Protein AF-A0A0Q7I821-F1 (afdb_monomer)

Structure (mmCIF, N/CA/C/O backbone):
data_AF-A0A0Q7I821-F1
#
_entry.id   AF-A0A0Q7I821-F1
#
loop_
_atom_site.group_PDB
_atom_site.id
_atom_site.type_symbol
_atom_site.label_atom_id
_atom_site.label_alt_id
_atom_site.label_comp_id
_atom_site.label_asym_id
_atom_site.label_entity_id
_atom_site.label_seq_id
_atom_site.pdbx_PDB_ins_code
_atom_site.Cartn_x
_atom_site.Cartn_y
_atom_site.Cartn_z
_atom_site.occupancy
_atom_site.B_iso_or_equiv
_atom_site.auth_seq_id
_atom_site.auth_comp_id
_atom_site.auth_asym_id
_atom_site.auth_atom_id
_atom_site.pdbx_PDB_model_num
ATOM 1 N N . MET A 1 1 ? 14.117 13.784 -0.587 1.00 78.44 1 MET A N 1
ATOM 2 C CA . MET A 1 1 ? 13.977 12.357 -0.219 1.00 78.44 1 MET A CA 1
ATOM 3 C C . MET A 1 1 ? 13.022 11.740 -1.223 1.00 78.44 1 MET A C 1
ATOM 5 O O . MET A 1 1 ? 12.094 12.443 -1.595 1.00 78.44 1 MET A O 1
ATOM 9 N N . ARG A 1 2 ? 13.264 10.516 -1.705 1.00 89.69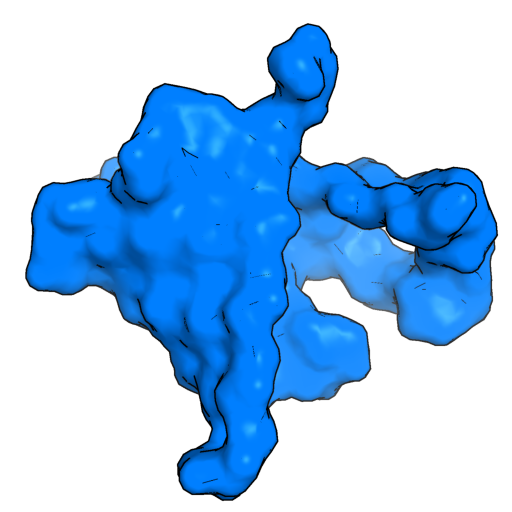 2 ARG A N 1
ATOM 10 C CA . ARG A 1 2 ? 12.345 9.839 -2.639 1.00 89.69 2 ARG A CA 1
ATOM 11 C C . ARG A 1 2 ? 10.942 9.756 -2.030 1.00 89.69 2 ARG A C 1
ATOM 13 O O . ARG A 1 2 ? 10.842 9.464 -0.843 1.00 89.69 2 ARG A O 1
ATOM 20 N N . ASP A 1 3 ? 9.908 10.010 -2.829 1.00 92.06 3 ASP A N 1
ATOM 21 C CA . ASP A 1 3 ? 8.508 10.020 -2.390 1.00 92.06 3 ASP A CA 1
ATOM 22 C C . ASP A 1 3 ? 7.649 9.163 -3.336 1.00 92.06 3 ASP A C 1
ATOM 24 O O . ASP A 1 3 ? 7.783 9.227 -4.559 1.00 92.06 3 ASP A O 1
ATOM 28 N N . SER A 1 4 ? 6.782 8.342 -2.757 1.00 93.25 4 SER A N 1
ATOM 29 C CA . SER A 1 4 ? 5.859 7.450 -3.456 1.00 93.25 4 SER A CA 1
ATOM 30 C C . SER A 1 4 ? 4.511 7.518 -2.758 1.00 93.25 4 SER A C 1
ATOM 32 O O . SER A 1 4 ? 4.463 7.372 -1.536 1.00 93.25 4 SER A O 1
ATOM 34 N N . ARG A 1 5 ? 3.430 7.697 -3.517 1.00 96.00 5 ARG A N 1
ATOM 35 C CA . ARG A 1 5 ? 2.078 7.831 -2.960 1.00 96.00 5 ARG A CA 1
ATOM 36 C C . ARG A 1 5 ? 1.163 6.765 -3.513 1.00 96.00 5 ARG A C 1
ATOM 38 O O . ARG A 1 5 ? 1.258 6.389 -4.682 1.00 96.00 5 ARG A O 1
ATOM 45 N N . TYR A 1 6 ? 0.257 6.327 -2.656 1.00 96.00 6 TYR A N 1
ATOM 46 C CA . TYR A 1 6 ? -0.607 5.195 -2.917 1.00 96.00 6 TYR A CA 1
ATOM 47 C C . TYR A 1 6 ? -2.063 5.603 -2.709 1.00 96.00 6 TYR A C 1
ATOM 49 O O . TYR A 1 6 ? -2.367 6.331 -1.765 1.00 96.00 6 TYR A O 1
ATOM 57 N N . SER A 1 7 ? -2.945 5.136 -3.590 1.00 97.19 7 SER A N 1
ATOM 58 C CA . SER A 1 7 ? -4.386 5.139 -3.336 1.00 97.19 7 SER A CA 1
ATOM 59 C C . SER A 1 7 ? -4.693 3.910 -2.502 1.00 97.19 7 SER A C 1
ATOM 61 O O . SER A 1 7 ? -4.378 2.807 -2.947 1.00 97.19 7 SER A O 1
ATOM 63 N N . VAL A 1 8 ? -5.245 4.090 -1.304 1.00 96.38 8 VAL A N 1
ATOM 64 C CA . VAL A 1 8 ? -5.610 2.993 -0.403 1.00 96.38 8 VAL A CA 1
ATOM 65 C C . VAL A 1 8 ? -7.115 3.027 -0.201 1.00 96.38 8 VAL A C 1
ATOM 67 O O . VAL A 1 8 ? -7.664 4.058 0.184 1.00 96.38 8 VAL A O 1
ATOM 70 N N . GLU A 1 9 ? -7.780 1.914 -0.485 1.00 96.81 9 GLU A N 1
ATOM 71 C CA . GLU A 1 9 ? -9.238 1.838 -0.521 1.00 96.81 9 GLU A CA 1
ATOM 72 C C . GLU A 1 9 ? -9.749 0.453 -0.122 1.00 96.81 9 GLU A C 1
ATOM 74 O O . GLU A 1 9 ? -9.042 -0.553 -0.234 1.00 96.81 9 GLU A O 1
ATOM 79 N N . MET A 1 10 ? -11.000 0.408 0.339 1.00 97.25 10 MET A N 1
ATOM 80 C CA . MET A 1 10 ? -11.713 -0.856 0.499 1.00 97.25 10 MET A CA 1
ATOM 81 C C . MET A 1 10 ? -12.066 -1.419 -0.879 1.00 97.25 10 MET A C 1
ATOM 83 O O . MET A 1 10 ? -12.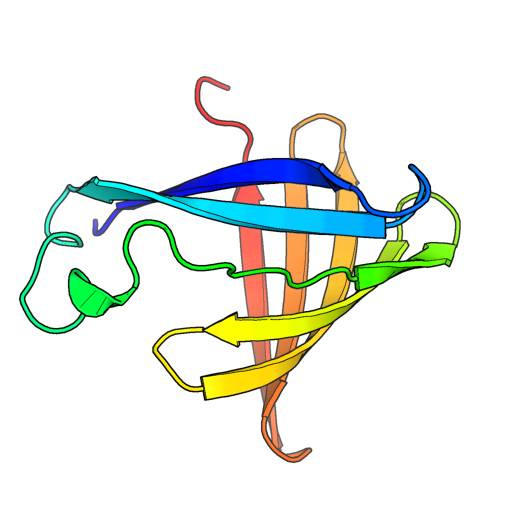510 -0.687 -1.762 1.00 97.25 10 MET A O 1
ATOM 87 N N . CYS A 1 11 ? -11.897 -2.723 -1.057 1.00 96.56 11 CYS A N 1
ATOM 88 C CA . CYS A 1 11 ? -12.083 -3.418 -2.326 1.00 96.56 11 CYS A CA 1
ATOM 89 C C . CYS A 1 11 ? -12.702 -4.811 -2.121 1.00 96.56 11 CYS A C 1
ATOM 91 O O . CYS A 1 11 ? -13.055 -5.199 -1.004 1.00 96.56 11 CYS A O 1
ATOM 93 N N . GLY A 1 12 ? -12.850 -5.573 -3.211 1.00 93.12 12 GLY A N 1
ATOM 94 C CA . GLY A 1 12 ? -13.375 -6.938 -3.175 1.00 93.12 12 GLY A CA 1
ATOM 95 C C . GLY A 1 12 ? -14.816 -6.994 -2.665 1.00 93.12 12 GLY A C 1
ATOM 96 O O . GLY A 1 12 ? -15.720 -6.430 -3.279 1.00 93.12 12 GLY A O 1
ATOM 97 N N . ASP A 1 13 ? -15.021 -7.671 -1.536 1.00 94.31 13 ASP A N 1
ATOM 98 C CA . ASP A 1 13 ? -16.318 -7.764 -0.851 1.00 94.31 13 ASP A CA 1
ATOM 99 C C . ASP A 1 13 ? -16.686 -6.525 -0.008 1.00 94.31 13 ASP A C 1
ATOM 101 O O . ASP A 1 13 ? -17.725 -6.508 0.653 1.00 94.31 13 ASP A O 1
ATOM 105 N N . GLY A 1 14 ? -15.850 -5.483 -0.037 1.00 95.75 14 GLY A N 1
ATOM 106 C CA . GLY A 1 14 ? -16.023 -4.255 0.738 1.00 95.75 14 GLY A CA 1
ATOM 107 C C . GLY A 1 14 ? -15.359 -4.284 2.117 1.00 95.75 14 GLY A C 1
ATOM 108 O O . GLY A 1 14 ? -15.410 -3.279 2.822 1.00 95.75 14 GLY A O 1
ATOM 109 N N . THR A 1 15 ? -14.723 -5.395 2.501 1.00 96.56 15 THR A N 1
ATOM 110 C CA . THR A 1 15 ? -13.949 -5.519 3.752 1.00 96.56 15 THR A CA 1
ATOM 111 C C . THR A 1 15 ? -12.449 -5.674 3.516 1.00 96.56 15 THR A C 1
ATOM 113 O O . THR A 1 15 ? -11.647 -5.481 4.433 1.00 96.56 15 THR A O 1
ATOM 116 N N . GLN A 1 16 ? -12.054 -6.024 2.293 1.00 97.81 16 GLN A N 1
ATOM 117 C CA . GLN A 1 16 ? -10.656 -6.192 1.916 1.00 97.81 16 GLN A CA 1
ATOM 118 C C . GLN A 1 16 ? -10.000 -4.840 1.648 1.00 97.81 16 GLN A C 1
ATOM 120 O O . GLN A 1 16 ? -10.655 -3.913 1.179 1.00 97.81 16 GLN A O 1
ATOM 125 N N . LEU A 1 17 ? -8.698 -4.741 1.903 1.00 97.81 17 LEU A N 1
ATOM 126 C CA . LEU A 1 17 ? -7.919 -3.535 1.652 1.00 97.81 17 LEU A CA 1
ATOM 127 C C . LEU A 1 17 ? -7.063 -3.705 0.394 1.00 97.81 17 LEU A C 1
ATOM 129 O O . LEU A 1 17 ? -6.346 -4.700 0.254 1.00 97.81 17 LEU A O 1
ATOM 133 N N . CYS A 1 18 ? -7.115 -2.714 -0.491 1.00 97.25 18 CYS A N 1
ATOM 134 C CA . CYS A 1 18 ? -6.275 -2.616 -1.676 1.00 97.25 18 CYS A CA 1
ATOM 135 C C . CYS A 1 18 ? -5.458 -1.323 -1.640 1.00 97.25 18 CYS A C 1
ATOM 137 O O . CYS A 1 18 ? -5.873 -0.314 -1.069 1.00 97.25 18 CYS A O 1
ATOM 139 N N . GLY A 1 19 ? -4.282 -1.352 -2.261 1.00 96.25 19 GLY A N 1
ATOM 140 C CA . GLY A 1 19 ? -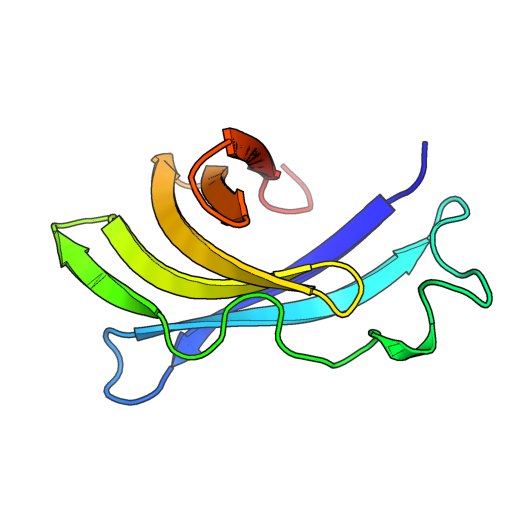3.369 -0.218 -2.298 1.00 96.25 19 GLY A CA 1
ATOM 141 C C . GLY A 1 19 ? -2.643 -0.169 -3.627 1.00 96.25 19 GLY A C 1
ATOM 142 O O . GLY A 1 19 ? -1.912 -1.102 -3.934 1.00 96.25 19 GLY A O 1
ATOM 143 N N . THR A 1 20 ? -2.806 0.904 -4.397 1.00 96.88 20 THR A N 1
ATOM 144 C CA . THR A 1 20 ? -2.191 1.068 -5.726 1.00 96.88 20 THR A CA 1
ATOM 145 C C . THR A 1 20 ? -1.148 2.172 -5.693 1.00 96.88 20 THR A C 1
ATOM 147 O O . THR A 1 20 ? -1.432 3.256 -5.190 1.00 96.88 20 THR A O 1
ATOM 150 N N . LEU A 1 21 ? 0.043 1.942 -6.252 1.00 95.75 21 LEU A N 1
ATOM 151 C CA . LEU A 1 21 ? 1.048 2.995 -6.428 1.00 95.75 21 LEU A CA 1
ATOM 152 C C . LEU A 1 21 ? 0.587 3.973 -7.516 1.00 95.75 21 LEU A C 1
ATOM 154 O O . LEU A 1 21 ? 0.610 3.636 -8.694 1.00 95.75 21 LEU A O 1
ATOM 158 N N . ILE A 1 22 ? 0.189 5.187 -7.132 1.00 97.25 22 ILE A N 1
ATOM 159 C CA . ILE A 1 22 ? -0.399 6.174 -8.058 1.00 97.25 22 ILE A CA 1
ATOM 160 C C . ILE A 1 22 ? 0.551 7.311 -8.426 1.00 97.25 22 ILE A C 1
ATOM 162 O O . ILE A 1 22 ? 0.304 8.041 -9.384 1.00 97.25 22 ILE A O 1
ATOM 166 N N . TRP A 1 23 ? 1.625 7.505 -7.662 1.00 96.88 23 TRP A N 1
ATOM 167 C CA . TRP A 1 23 ? 2.541 8.612 -7.901 1.00 96.88 23 TRP A CA 1
ATOM 168 C C . TRP A 1 23 ? 3.950 8.305 -7.406 1.00 96.88 23 TRP A C 1
ATOM 170 O O . TRP A 1 23 ? 4.143 7.737 -6.330 1.00 96.88 23 TRP A O 1
ATOM 180 N N . LEU A 1 24 ? 4.934 8.743 -8.186 1.00 96.00 24 LEU A N 1
ATOM 181 C CA . LEU A 1 24 ? 6.356 8.692 -7.876 1.00 96.00 24 LEU A CA 1
ATOM 182 C C . LEU A 1 24 ? 6.946 10.082 -8.102 1.00 96.00 24 LEU A C 1
ATOM 184 O O . LEU A 1 24 ? 6.707 10.693 -9.141 1.00 96.00 24 LEU A O 1
ATOM 188 N N . GLY A 1 25 ? 7.757 10.560 -7.166 1.00 95.19 25 GLY A N 1
ATOM 189 C CA . GLY A 1 25 ? 8.490 11.802 -7.354 1.00 95.19 25 GLY A CA 1
ATOM 190 C C . GLY A 1 25 ? 9.620 11.987 -6.359 1.00 95.19 25 GLY A C 1
ATOM 191 O O . GLY A 1 25 ? 10.022 11.068 -5.639 1.00 95.19 25 GLY A O 1
ATOM 192 N N . ASN A 1 26 ? 10.208 13.182 -6.371 1.00 94.38 26 ASN A N 1
ATOM 193 C CA . ASN A 1 26 ? 11.419 13.496 -5.611 1.00 94.38 26 ASN A CA 1
ATOM 194 C C . ASN A 1 26 ? 12.567 12.482 -5.855 1.00 94.38 26 ASN A C 1
ATOM 196 O O . ASN A 1 26 ? 13.317 12.142 -4.933 1.00 94.38 26 ASN A O 1
ATOM 200 N N . GLY A 1 27 ? 12.691 11.971 -7.089 1.00 93.12 27 GLY A N 1
ATOM 201 C CA . GLY A 1 27 ? 13.691 10.977 -7.500 1.00 93.12 27 GLY A CA 1
ATOM 202 C C . GLY A 1 27 ? 13.245 9.516 -7.359 1.00 93.12 27 GLY A C 1
ATOM 203 O O . GLY A 1 27 ? 14.048 8.597 -7.569 1.00 93.12 27 GLY A O 1
ATOM 204 N N . ALA A 1 28 ? 11.995 9.262 -6.961 1.00 93.38 28 ALA A N 1
ATOM 205 C CA . ALA A 1 28 ? 11.406 7.924 -6.990 1.00 93.38 28 ALA A CA 1
ATOM 206 C C . ALA A 1 28 ? 10.959 7.509 -8.404 1.00 93.38 28 ALA A C 1
ATOM 208 O O . ALA A 1 28 ? 10.785 6.325 -8.643 1.00 93.38 28 ALA A O 1
ATOM 209 N N . ASP A 1 29 ? 10.841 8.448 -9.336 1.00 94.62 29 ASP A N 1
ATOM 210 C CA . ASP A 1 29 ? 10.484 8.314 -10.754 1.00 94.62 29 ASP A CA 1
ATOM 211 C C . ASP A 1 29 ? 11.682 7.890 -11.631 1.00 94.62 29 ASP A C 1
ATOM 213 O O . ASP A 1 29 ? 12.041 8.520 -12.620 1.00 94.62 29 ASP A O 1
ATOM 217 N N . ASN A 1 30 ? 12.346 6.806 -11.240 1.00 93.31 30 ASN A N 1
ATOM 218 C CA . ASN A 1 30 ? 13.522 6.252 -11.920 1.00 93.31 30 ASN A CA 1
ATOM 219 C C . ASN A 1 30 ? 13.192 4.937 -12.643 1.00 93.31 30 ASN A C 1
ATOM 221 O O . ASN A 1 30 ? 12.125 4.355 -12.449 1.00 93.31 30 ASN A O 1
ATOM 225 N N . LYS A 1 31 ? 14.128 4.454 -13.468 1.00 94.38 31 LYS A N 1
ATOM 226 C CA . LYS A 1 31 ? 13.946 3.249 -14.294 1.00 94.38 31 LYS A CA 1
ATOM 227 C C . LYS A 1 31 ? 13.616 2.005 -13.471 1.00 94.38 31 LYS A C 1
ATOM 229 O O . LYS A 1 31 ? 12.931 1.125 -13.975 1.00 94.38 31 LYS A O 1
ATOM 234 N N . GLU A 1 32 ? 14.093 1.940 -12.234 1.00 90.62 32 GLU A N 1
ATOM 235 C CA . GLU A 1 32 ? 13.864 0.818 -11.332 1.00 90.62 32 GLU A CA 1
ATOM 236 C C . GLU A 1 32 ? 12.430 0.806 -10.782 1.00 90.62 32 GLU A C 1
ATOM 238 O O . GLU A 1 32 ? 11.858 -0.264 -10.611 1.00 90.62 32 GLU A O 1
ATOM 243 N N . ASN A 1 33 ? 11.835 1.977 -10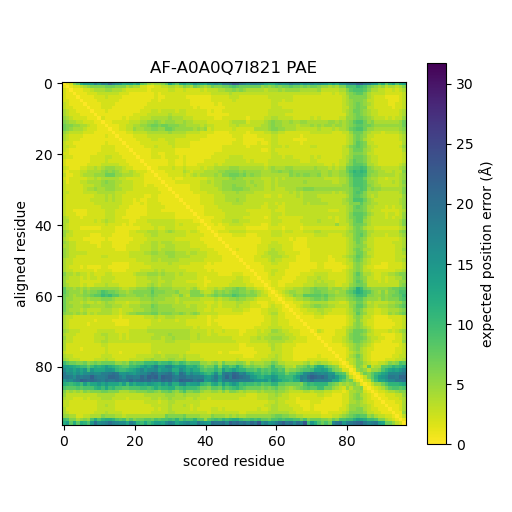.538 1.00 91.56 33 ASN A N 1
ATOM 244 C CA . ASN A 1 33 ? 10.527 2.106 -9.891 1.00 91.56 33 ASN A CA 1
ATOM 245 C C . ASN A 1 33 ? 9.359 2.318 -10.862 1.00 91.56 33 ASN A C 1
ATOM 247 O O . ASN A 1 33 ? 8.241 1.906 -10.564 1.00 91.56 33 ASN A O 1
ATOM 251 N N . LEU A 1 34 ? 9.604 2.966 -12.006 1.00 94.25 34 LEU A N 1
ATOM 252 C CA . LEU A 1 34 ? 8.581 3.254 -13.019 1.00 94.25 34 LEU A CA 1
ATOM 253 C C . LEU A 1 34 ? 7.766 2.021 -13.454 1.00 94.25 34 LEU A C 1
ATOM 255 O O . LEU A 1 34 ? 6.561 2.180 -13.642 1.00 94.25 34 LEU A O 1
ATOM 259 N N . PRO A 1 35 ? 8.342 0.804 -13.571 1.00 94.31 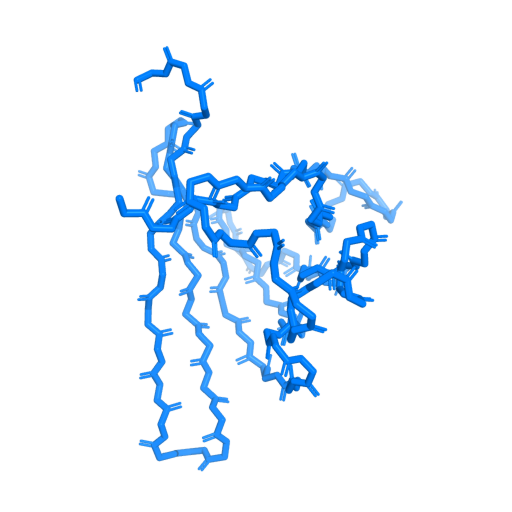35 PRO A N 1
ATOM 260 C CA . PRO A 1 35 ? 7.568 -0.393 -13.904 1.00 94.31 35 PRO A CA 1
ATOM 261 C C . PRO A 1 35 ? 6.484 -0.770 -12.885 1.00 94.31 35 PRO A C 1
ATOM 263 O O . PRO A 1 35 ? 5.573 -1.512 -13.235 1.00 94.31 35 PRO A O 1
ATOM 266 N N . TYR A 1 36 ? 6.574 -0.281 -11.644 1.00 92.62 36 TYR A N 1
ATOM 267 C CA . TYR A 1 36 ? 5.592 -0.543 -10.586 1.00 92.62 36 TYR A CA 1
ATOM 268 C C . TYR A 1 36 ? 4.514 0.548 -10.491 1.00 92.62 36 TYR A C 1
ATOM 270 O O . TYR A 1 36 ? 3.593 0.454 -9.681 1.00 92.62 36 TYR A O 1
ATOM 278 N N . LEU A 1 37 ? 4.603 1.617 -11.289 1.00 95.12 37 LEU A N 1
ATOM 279 C CA . LEU A 1 37 ? 3.558 2.636 -11.310 1.00 95.12 37 LEU A CA 1
ATOM 280 C C . LEU A 1 37 ? 2.237 2.017 -11.796 1.00 95.12 37 LEU A C 1
ATOM 282 O O . LEU A 1 37 ? 2.206 1.313 -12.803 1.00 95.12 37 LEU A O 1
ATOM 286 N N . ASN A 1 38 ? 1.147 2.316 -11.092 1.00 95.75 38 ASN A N 1
ATOM 287 C CA . ASN A 1 38 ? -0.190 1.744 -11.276 1.00 95.75 38 ASN A CA 1
ATOM 288 C C . ASN A 1 38 ? -0.302 0.239 -10.979 1.00 95.75 38 ASN A C 1
ATOM 290 O O . ASN A 1 38 ? -1.291 -0.381 -11.368 1.00 95.75 38 ASN A O 1
ATOM 294 N N . THR A 1 39 ? 0.671 -0.360 -10.284 1.00 94.81 39 THR A N 1
ATOM 295 C CA . THR A 1 39 ? 0.542 -1.733 -9.77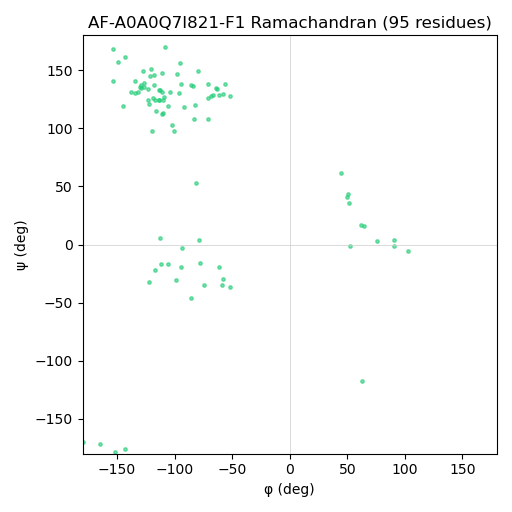6 1.00 94.81 39 THR A CA 1
ATOM 296 C C . THR A 1 39 ? 0.067 -1.744 -8.325 1.00 94.81 39 THR A C 1
ATOM 298 O O . THR A 1 39 ? 0.275 -0.783 -7.575 1.00 94.81 39 THR A O 1
ATOM 301 N N . LEU A 1 40 ? -0.553 -2.852 -7.917 1.00 92.81 40 LEU A N 1
ATOM 302 C CA . LEU A 1 40 ? -0.958 -3.075 -6.532 1.00 92.81 40 LEU A CA 1
ATOM 303 C C . LEU A 1 40 ? 0.278 -3.258 -5.643 1.00 92.81 40 LEU A C 1
ATOM 305 O O . LEU A 1 40 ? 1.131 -4.087 -5.937 1.00 92.81 40 LEU A O 1
ATOM 309 N N . LEU A 1 41 ? 0.350 -2.481 -4.564 1.00 93.31 41 LEU A N 1
ATOM 310 C CA . LEU A 1 41 ? 1.200 -2.710 -3.396 1.00 93.31 41 LEU A CA 1
ATOM 311 C C . LEU A 1 41 ? 0.500 -3.644 -2.404 1.00 93.31 41 LEU A C 1
ATOM 313 O O . LEU A 1 41 ? 1.136 -4.553 -1.889 1.00 93.31 41 LEU A O 1
ATOM 317 N N . ILE A 1 42 ? -0.779 -3.393 -2.113 1.00 95.00 42 ILE A N 1
ATOM 318 C CA . ILE A 1 42 ? -1.604 -4.225 -1.229 1.00 95.00 42 ILE A CA 1
ATOM 319 C C . ILE A 1 42 ? -2.625 -4.913 -2.126 1.00 95.00 42 ILE A C 1
ATOM 321 O O . ILE A 1 42 ? -3.472 -4.232 -2.710 1.00 95.00 42 ILE A O 1
ATOM 325 N N . ASP A 1 43 ? -2.530 -6.234 -2.250 1.00 92.81 43 ASP A N 1
ATOM 326 C CA . ASP A 1 43 ? -3.439 -7.018 -3.081 1.00 92.81 43 ASP A CA 1
ATOM 327 C C . ASP A 1 43 ? -4.478 -7.727 -2.205 1.00 92.81 43 ASP A C 1
ATOM 329 O O . ASP A 1 43 ? -4.186 -8.724 -1.541 1.00 92.81 43 ASP A O 1
ATOM 333 N N . HIS A 1 44 ? -5.696 -7.177 -2.179 1.00 96.12 44 HIS A N 1
ATOM 334 C CA . HIS A 1 44 ? -6.877 -7.808 -1.582 1.00 96.12 44 HIS A CA 1
ATOM 335 C C . HIS A 1 44 ? -6.667 -8.351 -0.151 1.00 96.12 44 HIS A C 1
ATOM 337 O O . HIS A 1 44 ? -7.181 -9.423 0.202 1.00 96.12 44 HIS A O 1
ATOM 343 N N . ALA A 1 45 ? -5.945 -7.609 0.696 1.00 97.44 45 ALA A N 1
ATOM 344 C CA . ALA A 1 45 ? -5.655 -8.020 2.066 1.00 97.44 45 ALA A CA 1
ATOM 345 C C . ALA A 1 45 ? -6.955 -8.179 2.864 1.00 97.44 45 ALA A C 1
ATOM 347 O O . ALA A 1 45 ? -7.809 -7.295 2.876 1.00 97.44 45 ALA A O 1
ATOM 348 N N . ARG A 1 46 ? -7.127 -9.323 3.525 1.00 97.94 46 ARG A N 1
ATOM 349 C CA . ARG A 1 46 ? -8.370 -9.682 4.215 1.00 97.94 46 ARG A CA 1
ATOM 350 C C . ARG A 1 46 ? -8.379 -9.120 5.621 1.00 97.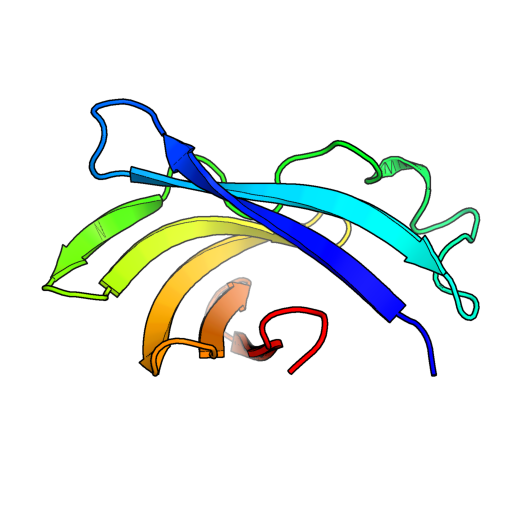94 46 ARG A C 1
ATOM 352 O O . ARG A 1 46 ? -7.374 -9.221 6.323 1.00 97.94 46 ARG A O 1
ATOM 359 N N . GLN A 1 47 ? -9.516 -8.580 6.045 1.00 97.94 47 GLN A N 1
ATOM 360 C CA . GLN A 1 47 ? -9.673 -8.101 7.411 1.00 97.94 47 GLN A CA 1
ATOM 361 C C . GLN A 1 47 ? -9.616 -9.280 8.390 1.00 97.94 47 GLN A C 1
ATOM 363 O O . GLN A 1 47 ? -10.313 -10.279 8.213 1.00 97.94 47 GLN A O 1
ATOM 368 N N . VAL A 1 48 ? -8.775 -9.169 9.416 1.00 98.00 48 VAL A N 1
ATOM 369 C CA . VAL A 1 48 ? -8.604 -10.205 10.453 1.00 98.00 48 VAL A CA 1
ATOM 370 C C . VAL A 1 48 ? -9.010 -9.717 11.841 1.00 98.00 48 VAL A C 1
ATOM 372 O O . VAL A 1 48 ? -9.342 -10.529 12.702 1.00 98.00 48 VAL A O 1
ATOM 375 N N . ALA A 1 49 ? -9.026 -8.400 12.046 1.00 97.56 49 ALA A N 1
ATOM 376 C CA . ALA A 1 49 ? -9.536 -7.735 13.237 1.00 97.56 49 ALA A CA 1
ATOM 377 C C . ALA A 1 49 ? -9.993 -6.307 12.872 1.00 97.56 49 ALA A C 1
ATOM 379 O O . ALA A 1 49 ? -9.688 -5.826 11.773 1.00 97.56 49 ALA A O 1
ATOM 380 N N . PRO A 1 50 ? -10.714 -5.595 13.759 1.00 96.81 50 PRO A N 1
ATOM 381 C CA . PRO A 1 50 ? -10.958 -4.170 13.567 1.00 96.81 50 PRO A CA 1
ATOM 382 C C . PRO A 1 50 ? -9.636 -3.433 13.316 1.00 96.81 50 PRO A C 1
ATOM 384 O O . PRO A 1 50 ? -8.696 -3.582 14.092 1.00 96.81 50 PRO A O 1
ATOM 387 N N . ASN A 1 51 ? -9.577 -2.653 12.234 1.00 97.06 51 ASN A N 1
ATOM 388 C CA . ASN A 1 51 ? -8.395 -1.896 11.804 1.00 97.06 51 ASN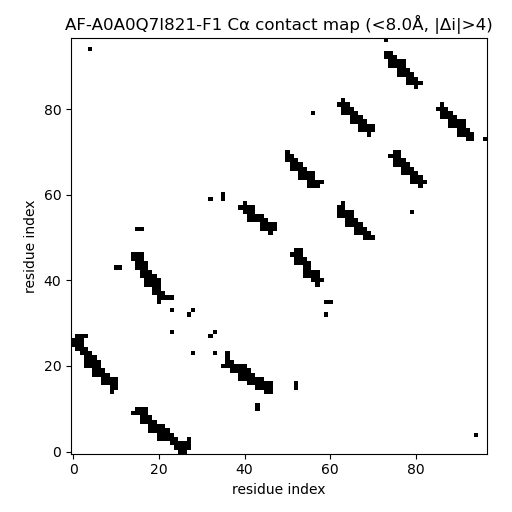 A CA 1
ATOM 389 C C . ASN A 1 51 ? -7.148 -2.740 11.455 1.00 97.06 51 ASN A C 1
ATOM 391 O O . ASN A 1 51 ? -6.054 -2.180 11.368 1.00 97.06 51 ASN A O 1
ATOM 395 N N . GLU A 1 52 ? -7.287 -4.055 11.235 1.00 98.38 52 GLU A N 1
ATOM 396 C CA . GLU A 1 52 ? -6.180 -4.945 10.861 1.00 98.38 52 GLU A CA 1
ATOM 397 C C . GLU A 1 52 ? -6.527 -5.840 9.662 1.00 98.38 52 GLU A C 1
ATOM 399 O O . GLU A 1 52 ? -7.542 -6.545 9.655 1.00 98.38 52 GLU A O 1
ATOM 404 N N . TRP A 1 53 ? -5.625 -5.874 8.678 1.00 98.38 53 TRP A N 1
ATOM 405 C CA . TRP A 1 53 ? -5.715 -6.708 7.481 1.00 98.38 53 TRP A CA 1
ATOM 406 C C . TRP A 1 53 ? -4.449 -7.536 7.284 1.00 98.38 53 TRP A C 1
ATOM 408 O O . TRP A 1 53 ? -3.350 -7.100 7.625 1.00 98.38 53 TRP A O 1
ATOM 418 N N . LYS A 1 54 ? -4.592 -8.723 6.690 1.00 97.00 54 LYS A N 1
ATOM 419 C CA . LYS A 1 54 ? -3.472 -9.584 6.292 1.00 97.00 54 LYS A CA 1
ATOM 420 C C . LYS A 1 54 ? -3.602 -10.019 4.846 1.00 97.00 54 LYS A C 1
ATOM 422 O O . LYS A 1 54 ? -4.682 -10.397 4.392 1.00 97.00 54 LYS A O 1
ATOM 427 N N . GLY A 1 55 ? -2.490 -9.985 4.131 1.00 93.50 55 GLY A N 1
ATOM 428 C CA . GLY A 1 55 ? -2.438 -10.333 2.719 1.00 93.50 55 GLY A CA 1
ATOM 429 C C . GLY A 1 55 ? -1.032 -10.211 2.167 1.00 93.50 55 GLY A C 1
ATOM 430 O O . GLY A 1 55 ? -0.071 -10.033 2.920 1.00 93.50 55 GLY A O 1
ATOM 431 N N . ASP A 1 56 ? -0.932 -10.304 0.851 1.00 92.44 56 ASP A N 1
ATOM 432 C CA . ASP A 1 56 ? 0.332 -10.147 0.154 1.00 92.44 56 ASP A CA 1
ATOM 433 C C . ASP A 1 56 ? 0.627 -8.662 -0.098 1.00 92.44 56 ASP A C 1
ATOM 435 O O . ASP A 1 56 ? -0.243 -7.871 -0.473 1.00 92.44 56 ASP A O 1
ATOM 439 N N . LEU A 1 57 ? 1.884 -8.289 0.141 1.00 91.06 57 LEU A N 1
ATOM 440 C CA . LEU A 1 57 ? 2.455 -6.985 -0.159 1.00 91.06 57 LEU A CA 1
ATOM 441 C C . LEU A 1 57 ? 3.453 -7.124 -1.310 1.00 91.06 57 LEU A C 1
ATOM 443 O O . LEU A 1 57 ? 4.425 -7.877 -1.201 1.00 91.06 57 LEU A O 1
ATOM 447 N N . HIS A 1 58 ? 3.254 -6.364 -2.384 1.00 89.62 58 HIS A N 1
ATOM 448 C CA . HIS A 1 58 ? 4.149 -6.329 -3.539 1.00 89.62 58 HIS A CA 1
ATOM 449 C C . HIS A 1 58 ? 5.053 -5.096 -3.483 1.00 89.62 58 HIS A C 1
ATOM 451 O O . HIS A 1 58 ? 4.676 -3.989 -3.866 1.00 89.62 58 HIS A O 1
ATOM 457 N N . ILE A 1 59 ? 6.277 -5.279 -2.997 1.00 80.06 59 ILE A N 1
ATOM 458 C CA . ILE A 1 59 ? 7.239 -4.201 -2.760 1.00 80.06 59 ILE A CA 1
ATOM 459 C C . ILE A 1 59 ? 8.443 -4.402 -3.681 1.00 80.06 59 ILE A C 1
ATOM 461 O O . ILE A 1 59 ? 9.181 -5.375 -3.541 1.00 80.06 59 ILE A O 1
ATOM 465 N N . TYR A 1 60 ? 8.661 -3.476 -4.622 1.00 74.56 60 TYR A N 1
ATOM 466 C CA . TYR A 1 60 ? 9.795 -3.496 -5.565 1.00 74.56 60 TYR A CA 1
ATOM 467 C C . TYR A 1 60 ? 9.972 -4.842 -6.298 1.00 74.56 60 TYR A C 1
ATOM 469 O O . TYR A 1 60 ? 11.080 -5.369 -6.407 1.00 74.56 60 TYR A O 1
ATOM 477 N N . GLY A 1 61 ? 8.866 -5.429 -6.763 1.00 78.31 61 GLY A N 1
ATOM 478 C CA . GLY A 1 61 ? 8.869 -6.707 -7.482 1.00 78.31 61 GLY A CA 1
ATOM 479 C C . GLY A 1 61 ? 9.064 -7.940 -6.594 1.00 78.31 61 GLY A C 1
ATOM 480 O O . GLY A 1 61 ? 9.133 -9.053 -7.109 1.00 78.31 61 GLY A O 1
ATOM 481 N N . GLN A 1 62 ? 9.148 -7.768 -5.273 1.00 83.25 62 GLN A N 1
ATOM 482 C CA . GLN A 1 62 ? 9.097 -8.857 -4.301 1.00 83.25 62 GLN A CA 1
ATOM 483 C C . GLN A 1 62 ? 7.687 -8.974 -3.733 1.00 83.25 62 GLN A C 1
ATOM 485 O O . GLN A 1 62 ? 7.010 -7.967 -3.547 1.00 83.25 62 GLN A O 1
ATOM 490 N N . THR A 1 63 ? 7.270 -10.198 -3.423 1.00 87.56 63 THR A N 1
ATOM 491 C CA . THR A 1 63 ? 6.011 -10.455 -2.717 1.00 87.56 63 THR A CA 1
ATOM 492 C C . THR A 1 63 ? 6.327 -10.968 -1.322 1.00 87.56 63 THR A C 1
ATOM 494 O O . THR A 1 63 ? 7.159 -11.864 -1.165 1.00 87.56 63 THR A O 1
ATOM 497 N N . ALA A 1 64 ? 5.687 -10.388 -0.314 1.00 87.56 64 ALA A N 1
ATOM 498 C CA . ALA A 1 64 ? 5.822 -10.789 1.076 1.00 87.56 64 ALA A CA 1
ATOM 499 C C . ALA A 1 64 ? 4.446 -10.866 1.728 1.00 87.56 64 ALA A C 1
ATOM 501 O O . ALA A 1 64 ? 3.622 -9.981 1.520 1.00 87.56 64 ALA A O 1
ATOM 502 N N . GLY A 1 65 ? 4.236 -11.868 2.579 1.00 89.31 65 GLY A N 1
ATOM 503 C CA . GLY A 1 65 ? 3.101 -11.836 3.492 1.00 89.31 65 GLY A CA 1
ATOM 504 C C . GLY A 1 65 ? 3.261 -10.659 4.453 1.00 89.31 65 GLY A C 1
ATOM 505 O O . GLY A 1 65 ? 4.356 -10.429 4.986 1.00 89.31 65 GLY A O 1
ATOM 506 N N . GLY A 1 66 ? 2.182 -9.912 4.663 1.00 91.31 66 GLY A N 1
ATOM 507 C CA . GLY A 1 66 ? 2.201 -8.733 5.510 1.00 91.31 66 GLY A CA 1
ATOM 508 C C . GLY A 1 66 ? 0.935 -8.517 6.325 1.00 91.31 66 GLY A C 1
ATOM 509 O O . GLY A 1 66 ? -0.131 -9.069 6.044 1.00 91.31 66 GLY A O 1
ATOM 510 N N . THR A 1 67 ? 1.094 -7.697 7.359 1.00 95.56 67 THR A N 1
ATOM 511 C CA . THR A 1 67 ? 0.015 -7.171 8.195 1.00 95.56 67 THR A CA 1
ATOM 512 C C . THR A 1 67 ? -0.077 -5.668 7.974 1.00 95.56 67 THR A C 1
ATOM 514 O O . THR A 1 67 ? 0.940 -4.972 7.977 1.00 95.56 67 THR A O 1
ATOM 517 N N . ILE A 1 68 ? -1.293 -5.175 7.772 1.00 97.38 68 ILE A N 1
ATOM 518 C CA . ILE A 1 68 ? -1.603 -3.756 7.661 1.00 97.38 68 ILE A CA 1
ATOM 519 C C . ILE A 1 68 ? -2.449 -3.384 8.870 1.00 97.38 68 ILE A C 1
ATOM 521 O O . ILE A 1 68 ? -3.503 -3.980 9.086 1.00 97.38 68 ILE A O 1
ATOM 525 N N . THR A 1 69 ? -2.006 -2.395 9.637 1.00 98.19 69 THR A N 1
ATOM 526 C CA . THR A 1 69 ? -2.730 -1.892 10.806 1.00 98.19 69 THR A CA 1
ATOM 527 C C . THR A 1 69 ? -2.989 -0.405 10.640 1.00 98.19 69 THR A C 1
ATOM 529 O O . THR A 1 69 ? -2.049 0.370 10.465 1.00 98.19 69 THR A O 1
ATOM 532 N N . GLN A 1 70 ? -4.249 0.010 10.729 1.00 97.88 70 GLN A N 1
ATOM 533 C CA . GLN A 1 70 ? -4.597 1.423 10.828 1.00 97.88 70 GLN A CA 1
ATOM 534 C C . GLN A 1 70 ? -4.477 1.858 12.292 1.00 97.88 70 GLN A C 1
ATOM 536 O O . GLN A 1 70 ? -5.265 1.445 13.142 1.00 97.88 70 GLN A O 1
ATOM 541 N N . VAL A 1 71 ? -3.451 2.655 12.595 1.00 97.50 71 VAL A N 1
ATOM 542 C CA . VAL A 1 71 ? -3.116 3.058 13.974 1.00 97.50 71 VAL A CA 1
ATOM 543 C C . VAL A 1 71 ? -3.732 4.403 14.359 1.00 97.50 71 VAL A C 1
ATOM 545 O O . VAL A 1 71 ? -3.884 4.688 15.546 1.00 97.50 71 VAL A O 1
ATOM 548 N N . SER A 1 72 ? -4.118 5.211 13.371 1.00 96.81 72 SER A N 1
ATOM 549 C CA . SER A 1 72 ? -4.888 6.444 13.544 1.00 96.81 72 SER A CA 1
ATOM 550 C C . SER A 1 72 ? -5.729 6.728 12.294 1.00 96.81 72 SER A C 1
ATOM 552 O O . SER A 1 72 ? -5.728 5.953 11.336 1.00 96.81 72 SER A O 1
ATOM 554 N N . GLU A 1 73 ? -6.469 7.835 12.287 1.00 95.00 73 GLU A N 1
ATOM 555 C CA . GLU A 1 73 ? -7.226 8.254 11.105 1.00 95.00 73 GLU A CA 1
ATOM 556 C C . GLU A 1 73 ? -6.317 8.481 9.880 1.00 95.00 73 GLU A C 1
ATOM 558 O O . GLU A 1 73 ? -6.692 8.125 8.759 1.00 95.00 73 GLU A O 1
ATOM 563 N N . ASP A 1 74 ? -5.099 8.975 10.108 1.00 96.81 74 ASP A N 1
ATOM 564 C CA . ASP A 1 74 ? -4.178 9.426 9.062 1.00 96.81 74 ASP A CA 1
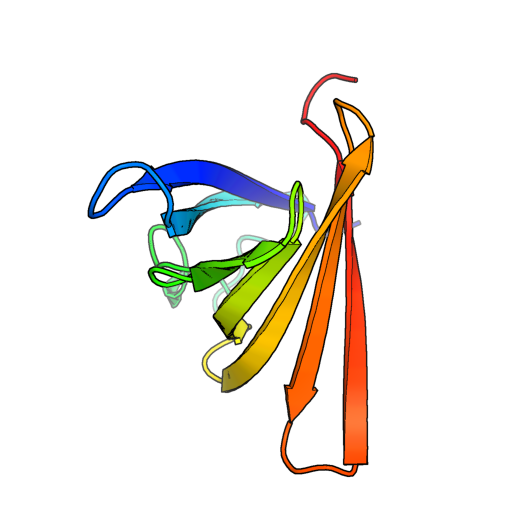ATOM 565 C C . ASP A 1 74 ? -2.926 8.555 8.928 1.00 96.81 74 ASP A C 1
ATOM 567 O O . ASP A 1 74 ? -2.029 8.890 8.158 1.00 96.81 74 ASP A O 1
ATOM 571 N N . GLU A 1 75 ? -2.838 7.438 9.654 1.00 97.44 75 GLU A N 1
ATOM 572 C CA . GLU A 1 75 ? -1.664 6.567 9.633 1.00 97.44 75 GLU A CA 1
ATOM 573 C C . GLU A 1 75 ? -2.033 5.088 9.504 1.00 97.44 75 GLU A C 1
ATOM 575 O O . GLU A 1 75 ? -2.809 4.529 10.288 1.00 97.44 75 GLU A O 1
ATOM 580 N N . ILE A 1 76 ? -1.366 4.433 8.554 1.00 96.88 76 ILE A N 1
ATOM 581 C CA . ILE A 1 76 ? -1.302 2.978 8.463 1.00 96.88 76 ILE A CA 1
ATOM 582 C C . ILE A 1 76 ? 0.143 2.501 8.612 1.00 96.88 76 ILE A C 1
ATOM 584 O O . ILE A 1 76 ? 1.097 3.138 8.154 1.00 96.88 76 ILE A O 1
ATOM 588 N N . VAL A 1 77 ? 0.299 1.341 9.239 1.00 96.44 77 VAL A N 1
ATOM 589 C CA . VAL A 1 77 ? 1.574 0.646 9.395 1.00 96.44 77 VAL A CA 1
ATOM 590 C C . VAL A 1 77 ? 1.516 -0.650 8.602 1.00 96.44 77 VAL A C 1
ATOM 592 O O . VAL A 1 77 ? 0.616 -1.461 8.804 1.00 96.44 77 VAL A O 1
ATOM 595 N N . LEU A 1 78 ? 2.477 -0.834 7.701 1.00 93.56 78 LEU A N 1
ATOM 596 C CA . LEU A 1 78 ? 2.662 -2.053 6.925 1.00 93.56 78 LEU A CA 1
ATOM 597 C C . LEU A 1 78 ? 3.867 -2.799 7.481 1.00 93.56 78 LEU A C 1
ATOM 599 O O . LEU A 1 78 ? 4.989 -2.292 7.452 1.00 93.56 78 LEU A O 1
ATOM 603 N N . GLU A 1 79 ? 3.646 -4.016 7.948 1.00 92.06 79 GLU A N 1
ATOM 604 C CA . GLU A 1 79 ? 4.701 -4.935 8.348 1.00 92.06 79 GLU A CA 1
ATOM 605 C C . GLU A 1 79 ? 4.750 -6.093 7.355 1.00 92.06 79 GLU A C 1
ATOM 607 O O . GLU A 1 79 ? 3.810 -6.878 7.274 1.00 92.06 79 GLU A O 1
ATOM 612 N N . GLY A 1 80 ? 5.830 -6.190 6.579 1.00 84.88 80 GLY A N 1
ATOM 613 C CA . GLY A 1 80 ? 6.053 -7.278 5.625 1.00 84.88 80 GLY A CA 1
ATOM 614 C C . GLY A 1 80 ? 7.303 -8.072 5.982 1.00 84.88 80 GLY A C 1
ATOM 615 O O . GLY A 1 80 ? 8.337 -7.480 6.297 1.00 84.88 80 GLY A O 1
ATOM 616 N N . CYS A 1 81 ? 7.237 -9.402 5.902 1.00 78.19 81 CYS A N 1
ATOM 617 C CA . CYS A 1 81 ? 8.377 -10.280 6.174 1.00 78.19 81 CYS A CA 1
ATOM 618 C C . CYS A 1 81 ? 8.695 -11.158 4.960 1.00 78.19 81 CYS A C 1
ATOM 620 O O . CYS A 1 81 ? 7.877 -11.965 4.521 1.00 78.19 81 CYS A O 1
ATOM 622 N N . VAL A 1 82 ? 9.916 -11.042 4.440 1.00 68.81 82 VAL A N 1
ATOM 623 C CA . VAL A 1 82 ? 10.425 -11.925 3.385 1.00 68.81 82 VAL A CA 1
ATOM 624 C C . VAL A 1 82 ? 11.143 -13.100 4.052 1.00 68.81 82 VAL A C 1
ATOM 626 O O . VAL A 1 82 ? 12.122 -12.901 4.773 1.00 68.81 82 VAL A O 1
ATOM 629 N N . VAL A 1 83 ? 10.644 -14.323 3.821 1.00 61.19 83 VAL A N 1
ATOM 630 C CA . VAL A 1 83 ? 11.277 -15.609 4.193 1.00 61.19 83 VAL A CA 1
ATOM 631 C C . VAL A 1 83 ? 11.852 -15.611 5.623 1.00 61.19 83 VAL A C 1
ATOM 633 O O . VAL A 1 83 ? 13.055 -15.743 5.810 1.00 61.19 83 VAL A O 1
ATOM 636 N N . PHE A 1 84 ? 10.993 -15.427 6.635 1.00 56.28 84 PHE A N 1
ATOM 637 C CA . PHE A 1 84 ? 11.255 -15.568 8.088 1.00 56.28 84 PHE A CA 1
ATOM 638 C C . PHE A 1 84 ? 12.448 -14.811 8.718 1.00 56.28 84 PHE A C 1
ATOM 640 O O . PHE A 1 84 ? 12.626 -14.897 9.930 1.00 56.28 84 PHE A O 1
ATOM 647 N N . VAL A 1 85 ? 13.253 -14.060 7.961 1.00 61.53 85 VAL A N 1
ATOM 648 C CA . VAL A 1 85 ? 14.502 -13.455 8.467 1.00 61.53 85 VAL A CA 1
ATOM 649 C C . VAL A 1 85 ? 14.513 -11.935 8.317 1.00 61.53 85 VAL A C 1
ATOM 651 O O . VAL A 1 85 ? 15.086 -11.245 9.157 1.00 61.53 85 VAL A O 1
ATOM 654 N N . VAL A 1 86 ? 13.867 -11.384 7.283 1.00 70.88 86 VAL A N 1
ATOM 655 C CA . VAL A 1 86 ? 13.883 -9.937 7.025 1.00 70.88 86 VAL A CA 1
ATOM 656 C C . VAL A 1 86 ? 12.469 -9.380 7.071 1.00 70.88 86 VAL A C 1
ATOM 658 O O . VAL A 1 86 ? 11.736 -9.431 6.085 1.00 70.88 86 VAL A O 1
ATOM 661 N N . CYS A 1 87 ? 12.109 -8.814 8.220 1.00 80.44 87 CYS A N 1
ATOM 662 C CA . CYS A 1 87 ? 10.894 -8.025 8.383 1.00 80.44 87 CYS A CA 1
ATOM 663 C C . CYS A 1 87 ? 11.202 -6.537 8.196 1.00 80.44 87 CYS A C 1
ATOM 665 O O . CYS A 1 87 ? 12.234 -6.027 8.648 1.00 80.44 87 CYS A O 1
ATOM 667 N N . LYS A 1 88 ? 10.314 -5.839 7.495 1.00 85.12 88 LYS A N 1
ATOM 668 C CA . LYS A 1 88 ? 10.366 -4.395 7.291 1.00 85.12 88 LYS A CA 1
ATOM 669 C C . LYS A 1 88 ? 9.040 -3.792 7.718 1.00 85.12 88 LYS A C 1
ATOM 671 O O . LYS A 1 88 ? 7.981 -4.295 7.357 1.00 85.12 88 LYS A O 1
ATOM 676 N N . THR A 1 89 ? 9.137 -2.690 8.448 1.00 90.25 89 THR A N 1
ATOM 677 C CA . THR A 1 89 ? 7.994 -1.880 8.854 1.00 90.25 89 THR A CA 1
ATOM 678 C C . THR A 1 89 ? 8.025 -0.576 8.071 1.00 90.25 89 THR A C 1
ATOM 680 O O . THR A 1 89 ? 9.037 0.128 8.075 1.00 90.25 89 THR A O 1
ATOM 683 N N . TYR A 1 90 ? 6.917 -0.251 7.419 1.00 89.69 90 TYR A N 1
ATOM 684 C CA . TYR A 1 90 ? 6.704 1.001 6.709 1.00 89.69 90 TYR A CA 1
ATOM 685 C C . TYR A 1 90 ? 5.534 1.732 7.353 1.00 89.69 90 TYR A C 1
ATOM 687 O O . TYR A 1 90 ? 4.449 1.176 7.491 1.00 89.69 90 TYR A O 1
ATOM 695 N N . ARG A 1 91 ? 5.760 2.983 7.749 1.00 94.38 91 ARG A N 1
ATOM 696 C CA . ARG A 1 91 ? 4.692 3.884 8.184 1.00 94.38 91 ARG A CA 1
ATOM 697 C C . ARG A 1 91 ? 4.285 4.739 7.000 1.00 94.38 91 ARG A C 1
ATOM 699 O O . ARG A 1 91 ? 5.154 5.288 6.320 1.00 94.38 91 ARG A O 1
ATOM 706 N N . MET A 1 92 ? 2.989 4.816 6.745 1.00 93.75 92 MET A N 1
ATOM 707 C CA . MET A 1 92 ? 2.419 5.617 5.674 1.00 93.75 92 MET A CA 1
ATOM 708 C C . MET A 1 92 ? 1.409 6.580 6.271 1.00 93.75 92 MET A C 1
ATOM 710 O O . MET A 1 92 ? 0.570 6.184 7.078 1.00 93.75 92 MET A O 1
ATOM 714 N N . TYR A 1 93 ? 1.506 7.832 5.843 1.00 95.88 93 TYR A N 1
ATOM 715 C CA . TYR A 1 93 ? 0.668 8.920 6.317 1.00 95.88 93 TYR A CA 1
ATOM 716 C C . TYR A 1 93 ? -0.266 9.378 5.203 1.00 95.88 93 TYR A C 1
ATOM 718 O O . TYR A 1 93 ? 0.096 9.325 4.020 1.00 95.88 93 TYR A O 1
ATOM 726 N N . ARG A 1 94 ? -1.461 9.832 5.578 1.00 95.56 94 ARG A N 1
ATOM 727 C CA . ARG A 1 94 ? -2.399 10.466 4.658 1.00 95.56 94 ARG A CA 1
ATOM 728 C C . ARG A 1 94 ? -1.726 11.683 4.028 1.00 95.56 94 ARG A C 1
ATOM 730 O O . ARG A 1 94 ? -1.131 12.514 4.703 1.00 95.56 94 ARG A O 1
ATOM 737 N N . TYR A 1 95 ? -1.774 11.762 2.702 1.00 91.56 95 TYR A N 1
ATOM 738 C CA . TYR A 1 95 ? -1.138 12.860 1.988 1.00 91.56 95 TYR A CA 1
ATOM 739 C C . TYR A 1 95 ? -1.902 14.170 2.214 1.00 91.56 95 TYR A C 1
ATOM 741 O O . TYR A 1 95 ? -3.088 14.240 1.903 1.00 91.56 95 TYR A O 1
ATOM 749 N N . GLY A 1 96 ? -1.194 15.209 2.664 1.00 85.31 96 GLY A N 1
ATOM 750 C CA . GLY A 1 96 ? -1.758 16.543 2.897 1.00 85.31 96 GLY A CA 1
ATOM 751 C C . GLY A 1 96 ? -2.019 16.877 4.368 1.00 85.31 96 GLY A C 1
ATOM 752 O O . GLY A 1 96 ? -2.345 18.030 4.639 1.00 85.31 96 GLY A O 1
ATOM 753 N N . GLU A 1 97 ? -1.823 15.911 5.268 1.00 61.81 97 GLU A N 1
ATOM 754 C CA . GLU A 1 97 ? -1.790 16.087 6.729 1.00 61.81 97 GLU A CA 1
ATOM 755 C C . GLU A 1 97 ? -0.350 16.247 7.254 1.00 61.81 97 GLU A C 1
ATOM 757 O O . GLU A 1 97 ? 0.595 15.756 6.581 1.00 61.81 97 GLU A O 1
#

Nearest PDB structures (foldseek):
  7sfn-assembly1_A  TM=4.945E-01  e=4.660E-01  Streptomyces avermitilis
  8p26-assembly4_H  TM=6.843E-01  e=9.607E+00  Arabidopsis thaliana
  8p26-assembly3_E  TM=6.801E-01  e=8.639E+00  Arabidopsis thaliana
  2ffs-assembly1_A  TM=4.346E-01  e=3.695E+00  Pseudomonas aeruginosa PAO1
  2ffs-assembly1_B  TM=4.351E-01  e=9.110E+00  Pseudomonas aeruginosa PAO1

Radius of gyration: 13.15 Å; Cα contacts (8 Å, |Δi|>4): 204; chains: 1; bounding box: 31×32×28 Å

Secondary structure (DSSP, 8-state):
--EEEEEEEEETTTTEEEEEEEEEETT--STTTGGGTTSEEEEEEEEEETTEEEEEEEETTEEEEEEEEE-SSSEEEEEEEETTTEEEEEEEE-TT-

Foldseek 3Di:
DKDWDWDWAQDDVRQWIWIATADTDPPRCDPQNVVRHRPIQGDRFHDPDVQKTWDWGQDSNDIFTWMWGDPDPFWIWIWTDDPPPDIDIDIGGHPPD

Solvent-accessible surface area (backbone atoms only — not comparable to full-atom values): 5416 Å² total; per-residue (Å²): 114,67,40,76,43,63,52,72,46,71,32,94,90,64,65,18,39,30,24,30,30,72,47,58,32,68,76,36,67,36,87,86,44,52,81,50,59,74,34,59,33,32,52,66,14,38,60,79,49,93,58,29,29,41,34,46,31,43,57,95,90,42,75,20,56,27,42,39,35,54,82,50,99,52,32,38,38,39,40,32,38,48,85,96,74,49,72,48,78,46,82,47,67,50,88,94,116

Mean predicted aligned error: 3.85 Å

Sequence (97 aa):
MRDSRYSVEMCGDGTQLCGTLIWLGNGADNKENLPYLNTLLIDHARQVAPNEWKGDLHIYGQTAGGTITQVSEDEIVLEGCVVFVVCKTYRMYRYGE

pLDDT: mean 91.45, std 8.85, range [56.28, 98.38]